Protein AF-A0A969AKX0-F1 (afdb_monomer)

Solvent-accessible surface area (backbone atoms only — not comparable to full-atom values): 3601 Å² total; per-residue (Å²): 123,67,64,62,55,52,62,62,42,34,80,81,35,66,55,50,77,49,74,44,46,72,90,41,76,61,55,65,54,41,45,74,71,55,32,43,80,79,46,75,60,101,60,32,35,32,29,38,24,76,28,72,68,78,68,77,86,72,129

Structure (mmCIF, N/CA/C/O backbone):
data_AF-A0A969AKX0-F1
#
_entry.id   AF-A0A969AKX0-F1
#
loop_
_atom_site.group_PDB
_atom_site.id
_atom_site.type_symbol
_atom_site.label_atom_id
_atom_site.label_alt_id
_atom_site.label_comp_id
_atom_site.label_asym_id
_atom_site.label_entity_id
_atom_site.label_seq_id
_atom_site.pdbx_PDB_ins_code
_atom_site.Cartn_x
_atom_site.Cartn_y
_atom_site.Cartn_z
_atom_site.occupancy
_atom_site.B_iso_or_equiv
_atom_site.auth_seq_id
_atom_site.auth_comp_id
_atom_site.auth_asym_id
_atom_site.auth_atom_id
_atom_site.pdbx_PDB_model_num
ATOM 1 N N . MET A 1 1 ? 17.365 -1.679 3.755 1.00 63.69 1 MET A N 1
ATOM 2 C CA . MET A 1 1 ? 16.641 -2.966 3.681 1.00 63.69 1 MET A CA 1
ATOM 3 C C . MET A 1 1 ? 15.356 -2.899 2.846 1.00 63.69 1 MET A C 1
ATOM 5 O O . MET A 1 1 ? 15.201 -3.774 2.018 1.00 63.69 1 MET A O 1
ATOM 9 N N . ILE A 1 2 ? 14.491 -1.873 2.925 1.00 74.69 2 ILE A N 1
ATOM 10 C CA . ILE A 1 2 ? 13.328 -1.755 2.002 1.00 74.69 2 ILE A CA 1
ATOM 11 C C . ILE A 1 2 ? 13.649 -1.043 0.670 1.00 74.69 2 ILE A C 1
ATOM 13 O O . ILE A 1 2 ? 13.117 -1.396 -0.374 1.00 74.69 2 ILE A O 1
ATOM 17 N N . HIS A 1 3 ? 14.609 -0.113 0.674 1.00 78.31 3 HIS A N 1
ATOM 18 C CA . HIS A 1 3 ? 15.030 0.611 -0.534 1.00 78.31 3 HIS A CA 1
ATOM 19 C C . HIS A 1 3 ? 15.568 -0.302 -1.649 1.00 78.31 3 HIS A C 1
ATOM 21 O O . HIS A 1 3 ? 15.316 -0.040 -2.817 1.00 78.31 3 HIS A O 1
ATOM 27 N N . HIS A 1 4 ? 16.232 -1.409 -1.295 1.00 82.31 4 HIS A N 1
ATOM 28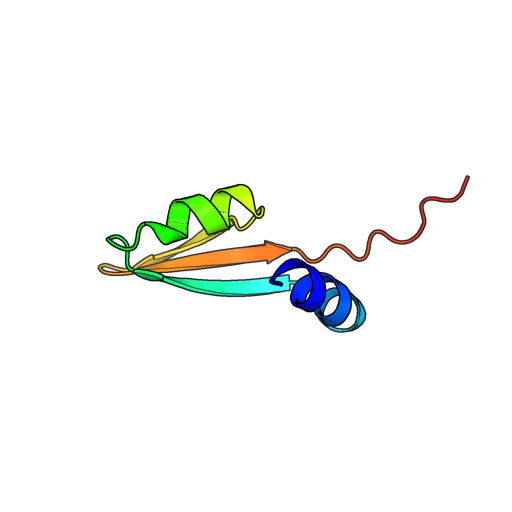 C CA . HIS A 1 4 ? 16.740 -2.381 -2.270 1.00 82.31 4 HIS A CA 1
ATOM 29 C C . HIS A 1 4 ? 15.605 -3.043 -3.067 1.00 82.31 4 HIS A C 1
ATOM 31 O O . HIS A 1 4 ? 15.723 -3.236 -4.273 1.00 82.31 4 HIS A O 1
ATOM 37 N N . LEU A 1 5 ? 14.475 -3.336 -2.409 1.00 84.00 5 LEU A N 1
ATOM 38 C CA . LEU A 1 5 ? 13.287 -3.863 -3.079 1.00 84.00 5 LEU A CA 1
ATOM 39 C C . LEU A 1 5 ? 12.755 -2.860 -4.107 1.00 84.00 5 LEU A C 1
ATOM 41 O O . LEU A 1 5 ? 12.427 -3.251 -5.219 1.00 84.00 5 LEU A O 1
ATOM 45 N N . PHE A 1 6 ? 12.708 -1.573 -3.759 1.00 84.81 6 PHE A N 1
ATOM 46 C CA . PHE A 1 6 ? 12.206 -0.535 -4.659 1.00 84.81 6 PHE A CA 1
ATOM 47 C C . PHE A 1 6 ? 13.109 -0.356 -5.877 1.00 84.81 6 PHE A C 1
ATOM 49 O O . PHE A 1 6 ? 12.603 -0.252 -6.990 1.00 84.81 6 PHE A O 1
ATOM 56 N N . THR A 1 7 ? 14.431 -0.352 -5.692 1.00 83.31 7 THR A N 1
ATOM 57 C CA . THR A 1 7 ? 15.399 -0.256 -6.796 1.00 83.31 7 THR A CA 1
ATOM 58 C C . THR A 1 7 ? 15.244 -1.410 -7.782 1.00 83.31 7 THR A C 1
ATOM 60 O O . THR A 1 7 ? 15.214 -1.178 -8.985 1.00 83.31 7 THR A O 1
ATOM 63 N N . HIS A 1 8 ? 15.085 -2.641 -7.291 1.00 84.75 8 HIS A N 1
ATOM 64 C CA . HIS A 1 8 ? 14.871 -3.793 -8.166 1.00 84.75 8 HIS A CA 1
ATOM 65 C C . HIS A 1 8 ? 13.476 -3.822 -8.792 1.00 84.75 8 HIS A C 1
ATOM 67 O O . HIS A 1 8 ? 13.340 -4.208 -9.944 1.00 84.75 8 HIS A O 1
ATOM 73 N N . ALA A 1 9 ? 12.438 -3.423 -8.060 1.00 85.25 9 ALA A N 1
ATOM 74 C CA . ALA A 1 9 ? 11.078 -3.434 -8.582 1.00 85.25 9 ALA A CA 1
ATOM 75 C C . ALA A 1 9 ? 10.871 -2.379 -9.682 1.00 85.25 9 ALA A C 1
ATOM 77 O O . ALA A 1 9 ? 10.143 -2.652 -10.629 1.00 85.25 9 ALA A O 1
ATOM 78 N N . GLN A 1 10 ? 11.549 -1.225 -9.602 1.00 86.75 10 GLN A N 1
ATOM 79 C CA . GLN A 1 10 ? 11.474 -0.143 -10.600 1.00 86.75 10 GLN A CA 1
ATOM 80 C C . GLN A 1 10 ? 11.869 -0.578 -12.016 1.00 86.75 10 GLN A C 1
ATOM 82 O O . GLN A 1 10 ? 11.414 0.027 -12.980 1.00 86.75 10 GLN A O 1
ATOM 87 N N . THR A 1 11 ? 12.686 -1.625 -12.167 1.00 85.06 11 THR A N 1
ATOM 88 C CA . THR A 1 11 ? 13.133 -2.077 -13.494 1.00 85.06 11 THR A CA 1
ATOM 89 C C . THR A 1 11 ? 12.072 -2.880 -14.249 1.00 85.06 11 THR A C 1
ATOM 91 O O . THR A 1 11 ? 12.206 -3.074 -15.455 1.00 85.06 11 THR A O 1
ATOM 94 N N . VAL A 1 12 ? 11.025 -3.352 -13.560 1.00 88.88 12 VAL A N 1
ATOM 95 C CA . VAL A 1 12 ? 10.001 -4.248 -14.128 1.00 88.88 12 VAL A CA 1
ATOM 96 C C . VAL A 1 12 ? 8.578 -3.747 -13.875 1.00 88.88 12 VAL A C 1
ATOM 98 O O . VAL A 1 12 ? 7.694 -3.963 -14.702 1.00 88.88 12 VAL A O 1
ATOM 101 N N . TYR A 1 13 ? 8.336 -3.077 -12.750 1.00 89.88 13 TYR A N 1
ATOM 102 C CA . TYR A 1 13 ? 7.005 -2.695 -12.287 1.00 89.88 13 TYR A CA 1
ATOM 103 C C . TYR A 1 13 ? 6.864 -1.176 -12.195 1.00 89.88 13 TYR A C 1
ATOM 105 O O . TYR A 1 13 ? 7.737 -0.492 -11.669 1.00 89.88 13 TYR A O 1
ATOM 113 N N . SER A 1 14 ? 5.717 -0.659 -12.640 1.00 90.62 14 SER A N 1
ATOM 114 C CA . SER A 1 14 ? 5.381 0.769 -12.571 1.00 90.62 14 SER A CA 1
ATOM 115 C C . SER A 1 14 ? 4.948 1.235 -11.179 1.00 90.62 14 SER A C 1
ATOM 117 O O . SER A 1 14 ? 4.980 2.430 -10.895 1.00 90.62 14 SER A O 1
ATOM 119 N N . ALA A 1 15 ? 4.545 0.319 -10.293 1.00 92.94 15 ALA A N 1
ATOM 120 C CA . ALA A 1 15 ? 4.118 0.646 -8.937 1.00 92.94 15 ALA A CA 1
ATOM 121 C C . ALA A 1 15 ? 4.222 -0.550 -7.978 1.00 92.94 15 ALA A C 1
ATOM 123 O O . ALA A 1 15 ? 4.271 -1.706 -8.399 1.00 92.94 15 ALA A O 1
ATOM 124 N N . ILE A 1 16 ? 4.196 -0.263 -6.675 1.00 93.69 16 ILE A N 1
ATOM 125 C CA . ILE A 1 16 ? 4.049 -1.244 -5.592 1.00 93.69 16 ILE A CA 1
ATOM 126 C C . ILE A 1 16 ? 2.778 -0.922 -4.824 1.00 93.69 16 ILE A C 1
ATOM 128 O O . ILE A 1 16 ? 2.605 0.208 -4.370 1.00 93.69 16 ILE A O 1
ATOM 132 N N . ALA A 1 17 ? 1.929 -1.926 -4.623 1.00 95.25 17 ALA A N 1
ATOM 133 C CA . ALA A 1 17 ? 0.777 -1.839 -3.737 1.00 95.25 17 ALA A CA 1
ATOM 134 C C . ALA A 1 17 ? 1.008 -2.664 -2.464 1.00 95.25 17 ALA A C 1
ATOM 136 O O . ALA A 1 17 ? 1.611 -3.736 -2.510 1.00 95.25 17 ALA A O 1
ATOM 137 N N . LEU A 1 18 ? 0.501 -2.177 -1.335 1.00 94.75 18 LEU A N 1
ATOM 138 C CA . LEU A 1 18 ? 0.438 -2.907 -0.069 1.00 94.75 18 LEU A CA 1
ATOM 139 C C . LEU A 1 18 ? -0.898 -2.650 0.618 1.00 94.75 18 LEU A C 1
ATOM 141 O O . LEU A 1 18 ? -1.529 -1.631 0.366 1.00 94.75 18 LEU A O 1
ATOM 145 N N . SER A 1 19 ? -1.320 -3.554 1.497 1.00 96.69 19 SER A N 1
ATOM 146 C CA . SER A 1 19 ? -2.473 -3.345 2.375 1.00 96.69 19 SER A CA 1
ATOM 147 C C . SER A 1 19 ? -2.013 -3.401 3.824 1.00 96.69 19 SER A C 1
ATOM 149 O O . SER A 1 19 ? -1.218 -4.268 4.192 1.00 96.69 19 SER A O 1
ATOM 151 N N . VAL A 1 20 ? -2.478 -2.457 4.635 1.00 95.88 20 VAL A N 1
ATOM 152 C CA . VAL A 1 20 ? -2.102 -2.318 6.042 1.00 95.88 20 VAL A CA 1
ATOM 153 C C . VAL A 1 20 ? -3.348 -2.074 6.886 1.00 95.88 20 VAL A C 1
ATOM 155 O O . VAL A 1 20 ? -4.237 -1.328 6.484 1.00 95.88 20 VAL A O 1
ATOM 158 N N . SER A 1 21 ? -3.449 -2.726 8.047 1.00 96.75 21 SER A N 1
ATOM 159 C CA . SER A 1 21 ? -4.563 -2.493 8.973 1.00 96.75 21 SER A CA 1
ATOM 160 C C . SER A 1 21 ? -4.570 -1.046 9.467 1.00 96.75 21 SER A C 1
ATOM 162 O O . SER A 1 21 ? -3.502 -0.485 9.703 1.00 96.75 21 SER A O 1
ATOM 164 N N . LEU A 1 22 ? -5.751 -0.465 9.687 1.00 93.50 22 LEU A N 1
ATOM 165 C CA . LEU A 1 22 ? -5.882 0.926 10.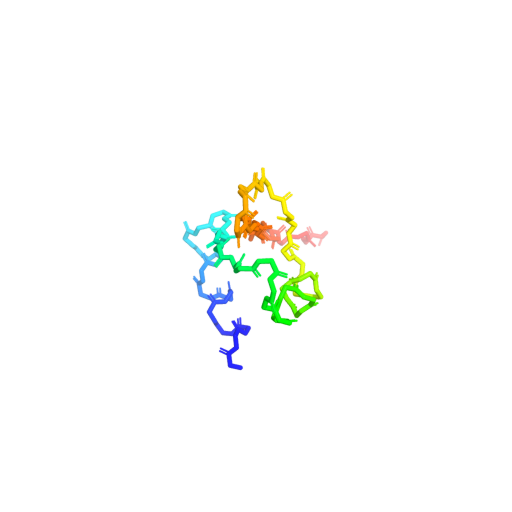154 1.00 93.50 22 LEU A CA 1
ATOM 166 C C . LEU A 1 22 ? -5.217 1.160 11.522 1.00 93.50 22 LEU A C 1
ATOM 168 O O . LEU A 1 22 ? -4.671 2.229 11.776 1.00 93.50 22 LEU A O 1
ATOM 172 N N . ASP A 1 23 ? -5.190 0.130 12.368 1.00 94.62 23 ASP A N 1
ATOM 173 C CA . ASP A 1 23 ? -4.569 0.187 13.696 1.00 94.62 23 ASP A CA 1
ATOM 174 C C . ASP A 1 23 ? -3.057 -0.098 13.669 1.00 94.62 23 ASP A C 1
ATOM 176 O O . ASP A 1 23 ? -2.396 -0.131 14.710 1.00 94.62 23 ASP A O 1
ATOM 180 N N . ASN A 1 24 ? -2.478 -0.341 12.489 1.00 94.06 24 ASN A N 1
ATOM 181 C CA . ASN A 1 24 ? -1.065 -0.659 12.367 1.00 94.06 24 ASN A CA 1
ATOM 182 C C . ASN A 1 24 ? -0.231 0.633 12.235 1.00 94.06 24 ASN A C 1
ATOM 184 O O . ASN A 1 24 ? -0.348 1.355 11.240 1.00 94.06 24 ASN A O 1
ATOM 188 N N . PRO A 1 25 ? 0.699 0.908 13.173 1.00 92.81 25 PRO A N 1
ATOM 189 C CA . PRO A 1 25 ? 1.514 2.124 13.148 1.00 92.81 25 PRO A CA 1
ATOM 190 C C . PRO A 1 25 ? 2.430 2.227 11.918 1.00 92.81 25 PRO A C 1
ATOM 192 O O . PRO A 1 25 ? 2.922 3.316 11.608 1.00 92.81 25 PRO A O 1
ATOM 195 N N . ALA A 1 26 ? 2.652 1.124 11.196 1.00 94.50 26 ALA A N 1
ATOM 196 C CA . ALA A 1 26 ? 3.425 1.103 9.962 1.00 94.50 26 ALA A CA 1
ATOM 197 C C . ALA A 1 26 ? 2.797 1.942 8.839 1.00 94.50 26 ALA A C 1
ATOM 199 O O . ALA A 1 26 ? 3.528 2.344 7.939 1.00 94.50 26 ALA A O 1
ATOM 200 N N . GLN A 1 27 ? 1.503 2.286 8.901 1.00 93.88 27 GLN A N 1
ATOM 201 C CA . GLN A 1 27 ? 0.890 3.194 7.924 1.00 93.88 27 GLN A CA 1
ATOM 202 C C . GLN A 1 27 ? 1.700 4.493 7.783 1.00 93.88 27 GLN A C 1
ATOM 204 O O . GLN A 1 27 ? 2.095 4.858 6.679 1.00 93.88 27 GLN A O 1
ATOM 209 N N . ARG A 1 28 ? 2.075 5.121 8.906 1.00 93.44 28 ARG A N 1
ATOM 210 C CA . ARG A 1 28 ? 2.890 6.351 8.909 1.00 93.44 28 ARG A CA 1
ATOM 211 C C . ARG A 1 28 ? 4.273 6.156 8.294 1.00 93.44 28 ARG A C 1
ATOM 213 O O . ARG A 1 28 ? 4.856 7.093 7.751 1.00 93.44 28 ARG A O 1
ATOM 220 N N . LEU A 1 29 ? 4.836 4.954 8.412 1.00 94.19 29 LEU A N 1
ATOM 221 C CA . LEU A 1 29 ? 6.098 4.614 7.761 1.00 94.19 29 LEU A CA 1
ATOM 222 C C . LEU A 1 29 ? 5.906 4.539 6.243 1.00 94.19 29 LEU A C 1
ATOM 224 O O . LEU A 1 29 ? 6.722 5.091 5.512 1.00 94.19 29 LEU A O 1
ATOM 228 N N . TYR A 1 30 ? 4.840 3.896 5.770 1.00 94.44 30 TYR A N 1
ATOM 229 C CA . TYR A 1 30 ? 4.550 3.787 4.341 1.00 94.44 30 TYR A CA 1
ATOM 230 C C . TYR A 1 30 ? 4.246 5.149 3.709 1.00 94.44 30 TYR A C 1
ATOM 232 O O . TYR A 1 30 ? 4.796 5.445 2.650 1.00 94.44 30 TYR A O 1
ATOM 240 N N . GLU A 1 31 ? 3.506 6.023 4.396 1.00 94.00 31 GLU A N 1
ATOM 241 C CA . GLU A 1 31 ? 3.301 7.424 3.986 1.00 94.00 31 GLU A CA 1
ATOM 242 C C . GLU A 1 31 ? 4.644 8.147 3.796 1.00 94.00 31 GLU A C 1
ATOM 244 O O . GLU A 1 31 ? 4.902 8.740 2.751 1.00 94.00 31 GLU A O 1
ATOM 249 N N . ARG A 1 32 ? 5.567 8.022 4.763 1.00 93.88 32 ARG A N 1
ATOM 250 C CA . ARG A 1 32 ? 6.920 8.609 4.673 1.00 93.88 32 ARG A CA 1
ATOM 251 C C . ARG A 1 32 ? 7.781 8.012 3.562 1.00 93.88 32 ARG A C 1
ATOM 253 O O . ARG A 1 32 ? 8.689 8.678 3.078 1.00 93.88 32 ARG A O 1
ATOM 260 N N . LEU A 1 33 ? 7.521 6.768 3.165 1.00 91.94 33 LEU A N 1
ATOM 261 C CA . LEU A 1 33 ? 8.180 6.116 2.029 1.00 91.94 33 LEU A CA 1
ATOM 262 C C . LE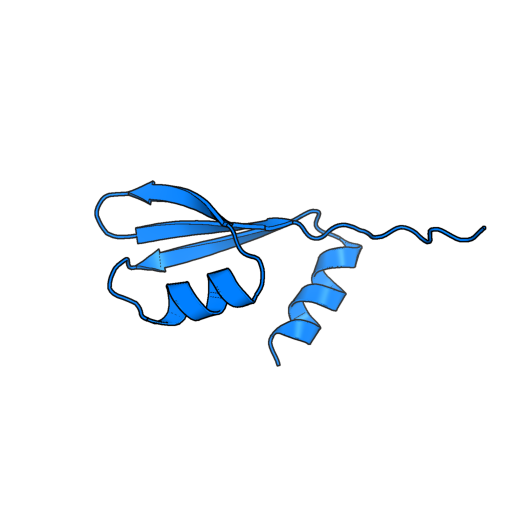U A 1 33 ? 7.543 6.507 0.678 1.00 91.94 33 LEU A C 1
ATOM 264 O O . LEU A 1 33 ? 8.002 6.052 -0.376 1.00 91.94 33 LEU A O 1
ATOM 268 N N . GLY A 1 34 ? 6.520 7.367 0.686 1.00 93.38 34 GLY A N 1
ATOM 269 C CA . GLY A 1 34 ? 5.823 7.857 -0.501 1.00 93.38 34 GLY A CA 1
ATOM 270 C C . GLY A 1 34 ? 4.796 6.872 -1.053 1.00 93.38 34 GLY A C 1
ATOM 271 O O . GLY A 1 34 ? 4.616 6.812 -2.266 1.00 93.38 34 GLY A O 1
ATOM 272 N N . PHE A 1 35 ? 4.197 6.048 -0.191 1.00 95.69 35 PHE A N 1
ATOM 273 C CA . PHE A 1 35 ? 2.964 5.338 -0.517 1.00 95.69 35 PHE A CA 1
ATOM 274 C C . PHE A 1 35 ? 1.770 6.240 -0.216 1.00 95.69 35 PHE A C 1
ATOM 276 O O . PHE A 1 35 ? 1.711 6.869 0.839 1.00 95.69 35 PHE A O 1
ATOM 283 N N . GLU A 1 36 ? 0.791 6.234 -1.107 1.00 96.19 36 GLU A N 1
ATOM 284 C CA . GLU A 1 36 ? -0.446 6.998 -0.981 1.00 96.19 36 GLU A CA 1
ATOM 285 C C . GLU A 1 36 ? -1.638 6.045 -0.849 1.00 96.19 36 GLU A C 1
ATOM 287 O O . GLU A 1 36 ? -1.671 5.013 -1.525 1.00 96.19 36 GLU A O 1
ATOM 292 N N . PRO A 1 37 ? -2.623 6.329 0.017 1.00 95.94 37 PRO A N 1
ATOM 293 C CA . PRO A 1 37 ? -3.808 5.492 0.144 1.00 95.94 37 PRO A CA 1
ATOM 294 C C . PRO A 1 37 ? -4.654 5.568 -1.135 1.00 95.94 37 PRO A C 1
ATOM 296 O O . PRO A 1 37 ? -5.040 6.649 -1.570 1.00 95.94 37 PRO A O 1
ATOM 299 N N . VAL A 1 38 ? -4.972 4.416 -1.726 1.00 96.94 38 VAL A N 1
ATOM 300 C CA . VAL A 1 38 ? -5.784 4.320 -2.959 1.00 96.94 38 VAL A CA 1
ATOM 301 C C . VAL A 1 38 ? -7.131 3.642 -2.741 1.00 96.94 38 VAL A C 1
ATOM 303 O O . VAL A 1 38 ? -8.051 3.811 -3.537 1.00 96.94 38 VAL A O 1
ATOM 306 N N . ARG A 1 39 ? -7.266 2.873 -1.658 1.00 96.00 39 ARG A N 1
ATOM 307 C CA . ARG A 1 39 ? -8.527 2.262 -1.238 1.00 96.00 39 ARG A CA 1
ATOM 308 C C . ARG A 1 39 ? -8.511 2.062 0.264 1.00 96.00 39 ARG A C 1
ATOM 310 O O . ARG A 1 39 ? -7.512 1.604 0.804 1.00 96.00 39 ARG A O 1
ATOM 317 N N . GLN A 1 40 ? -9.626 2.339 0.921 1.00 95.81 40 GLN A N 1
ATOM 318 C CA . GLN A 1 40 ? -9.815 2.026 2.328 1.00 95.81 40 GLN A CA 1
ATOM 319 C C . GLN A 1 40 ? -11.065 1.168 2.488 1.00 95.81 40 GLN A C 1
ATOM 321 O O . GLN A 1 40 ? -12.120 1.493 1.948 1.00 95.81 40 GLN A O 1
ATOM 326 N N . ASP A 1 41 ? -10.922 0.089 3.245 1.00 93.88 41 ASP A N 1
ATOM 327 C CA . ASP A 1 41 ? -12.010 -0.768 3.692 1.00 93.88 41 ASP A CA 1
ATOM 328 C C . ASP A 1 41 ? -12.165 -0.617 5.223 1.00 93.88 41 ASP A C 1
ATOM 330 O O . ASP A 1 41 ? -11.446 0.153 5.863 1.00 93.88 41 ASP A O 1
ATOM 334 N N . ALA A 1 42 ? -13.104 -1.342 5.839 1.00 94.25 42 ALA A N 1
ATOM 335 C CA . ALA A 1 42 ? -13.443 -1.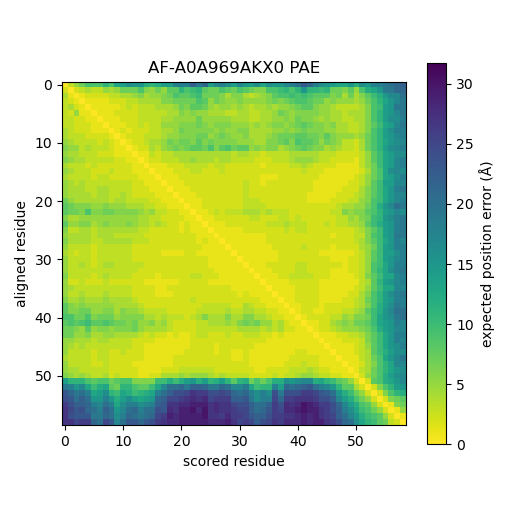157 7.258 1.00 94.25 42 ALA A CA 1
ATOM 336 C C . ALA A 1 42 ? -12.269 -1.382 8.233 1.00 94.25 42 ALA A C 1
ATOM 338 O O . ALA A 1 42 ? -12.259 -0.811 9.319 1.00 94.25 42 ALA A O 1
ATOM 339 N N . THR A 1 43 ? -11.291 -2.211 7.862 1.00 95.00 43 THR A N 1
ATOM 340 C CA . THR A 1 43 ? -10.199 -2.637 8.754 1.00 95.00 43 THR A CA 1
ATOM 341 C C . THR A 1 43 ? -8.807 -2.347 8.207 1.00 95.00 43 THR A C 1
ATOM 343 O O . THR A 1 43 ? -7.823 -2.503 8.928 1.00 95.00 43 THR A O 1
ATOM 346 N N . SER A 1 44 ? -8.691 -1.958 6.938 1.00 96.06 44 SER A N 1
ATOM 347 C CA . SER A 1 44 ? -7.406 -1.821 6.254 1.00 96.06 44 SER A CA 1
ATOM 348 C C . SER A 1 44 ? -7.424 -0.745 5.184 1.00 96.06 44 SER A C 1
ATOM 350 O O . SER A 1 44 ? -8.457 -0.459 4.583 1.00 96.06 44 SER A O 1
ATOM 352 N N . VAL A 1 45 ? -6.247 -0.206 4.898 1.00 97.06 45 VAL A N 1
ATOM 353 C CA . VAL A 1 45 ? -5.991 0.712 3.798 1.00 97.06 45 VAL A CA 1
ATOM 354 C C . VAL A 1 45 ? -5.003 0.077 2.825 1.00 97.06 45 VAL A C 1
ATOM 356 O O . VAL A 1 45 ? -3.927 -0.386 3.200 1.00 97.06 45 VAL A O 1
ATOM 359 N N . THR A 1 46 ? -5.387 0.039 1.554 1.00 97.69 46 THR A N 1
ATOM 360 C CA . THR A 1 46 ? -4.486 -0.264 0.447 1.00 97.69 46 THR A CA 1
ATOM 361 C C . THR A 1 46 ? -3.768 1.012 0.044 1.00 97.69 46 THR A C 1
ATOM 363 O O . THR A 1 46 ? -4.403 2.029 -0.246 1.00 97.69 46 THR A O 1
ATOM 366 N N . MET A 1 47 ? -2.444 0.948 -0.002 1.00 97.38 47 MET A N 1
ATOM 367 C CA . MET A 1 47 ? -1.568 2.049 -0.360 1.00 97.38 47 MET A CA 1
ATOM 368 C C . MET A 1 47 ? -0.733 1.697 -1.587 1.00 97.38 47 MET A C 1
ATOM 370 O O . MET A 1 47 ? -0.322 0.549 -1.757 1.00 97.38 47 MET A O 1
ATOM 374 N N . LEU A 1 48 ? -0.461 2.688 -2.425 1.00 96.69 48 LEU A N 1
ATOM 375 C CA . LEU A 1 48 ? 0.249 2.555 -3.688 1.00 96.69 48 LEU A CA 1
ATOM 376 C C . LEU A 1 48 ? 1.440 3.510 -3.716 1.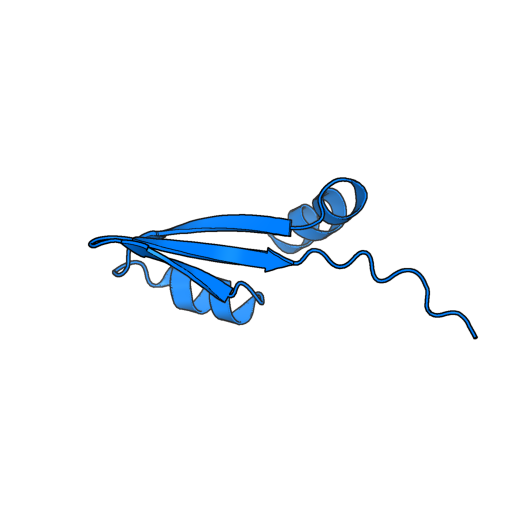00 96.69 48 LEU A C 1
ATOM 378 O O . LEU A 1 48 ? 1.300 4.693 -3.427 1.00 96.69 48 LEU A O 1
ATOM 382 N N . LYS A 1 49 ? 2.607 3.009 -4.108 1.00 94.12 49 LYS A N 1
ATOM 383 C CA . LYS A 1 49 ? 3.775 3.818 -4.445 1.00 94.12 49 LYS A CA 1
ATOM 384 C C . LYS A 1 49 ? 4.055 3.675 -5.927 1.00 94.12 49 LYS A C 1
ATOM 386 O O . LYS A 1 49 ? 4.339 2.569 -6.387 1.00 94.12 49 LYS A O 1
ATOM 391 N N . GLN A 1 50 ? 4.028 4.787 -6.651 1.00 93.38 50 GLN A N 1
ATOM 392 C CA . GLN A 1 50 ? 4.531 4.812 -8.019 1.00 93.38 50 GLN A CA 1
ATOM 393 C C . GLN A 1 50 ? 6.045 4.603 -8.004 1.00 93.38 50 GLN A C 1
ATOM 395 O O . GLN A 1 50 ? 6.783 5.216 -7.227 1.00 93.38 50 GLN A O 1
ATOM 400 N N . LEU A 1 51 ? 6.488 3.698 -8.859 1.00 88.25 51 LEU A N 1
ATOM 401 C CA . LEU A 1 51 ? 7.877 3.434 -9.162 1.00 88.25 51 LEU A CA 1
ATOM 402 C C . LEU A 1 51 ? 8.141 4.125 -10.494 1.00 88.25 51 LEU A C 1
ATOM 404 O O . LEU A 1 51 ? 8.161 3.486 -11.543 1.00 88.25 51 LEU A O 1
ATOM 408 N N . SER A 1 52 ? 8.238 5.456 -10.468 1.00 73.75 52 SER A N 1
ATOM 409 C CA . SER A 1 52 ? 8.639 6.196 -11.657 1.00 73.75 52 SER A CA 1
ATOM 410 C C . SER A 1 52 ? 9.977 5.632 -12.106 1.00 73.75 52 SER A C 1
ATOM 412 O O . SER A 1 52 ? 10.960 5.702 -11.370 1.00 73.75 52 SER A O 1
ATOM 414 N N . ASN A 1 53 ? 10.023 5.076 -13.313 1.00 60.28 53 ASN A N 1
ATOM 415 C CA . ASN A 1 53 ? 11.281 4.997 -14.020 1.00 60.28 53 ASN A CA 1
ATOM 416 C C . ASN A 1 53 ? 11.613 6.457 -14.325 1.00 60.28 53 ASN A C 1
ATOM 418 O O . ASN A 1 53 ? 11.106 7.001 -15.307 1.00 60.28 53 ASN A O 1
ATOM 422 N N . ASP A 1 54 ? 12.332 7.129 -13.422 1.00 49.72 54 ASP A N 1
ATOM 423 C CA . ASP A 1 54 ? 12.947 8.417 -13.719 1.00 49.72 54 ASP A CA 1
ATOM 424 C C . ASP A 1 54 ? 13.978 8.111 -14.802 1.00 49.72 54 ASP A C 1
ATOM 426 O O . ASP A 1 54 ? 15.143 7.792 -14.560 1.00 49.72 54 ASP A O 1
ATOM 430 N N . GLY A 1 55 ? 13.472 8.024 -16.030 1.00 44.94 55 GLY A N 1
ATOM 431 C CA . GLY A 1 55 ? 14.276 8.015 -17.214 1.00 44.94 55 GLY A CA 1
ATOM 432 C C . GLY A 1 55 ? 14.987 9.343 -17.179 1.00 44.94 55 GLY A C 1
ATOM 433 O O . GLY A 1 55 ? 14.388 10.351 -17.526 1.00 44.94 55 GLY A O 1
ATOM 434 N N . ILE A 1 56 ? 16.230 9.318 -16.700 1.00 46.62 56 ILE A N 1
ATOM 435 C CA . ILE A 1 56 ? 17.360 9.912 -17.40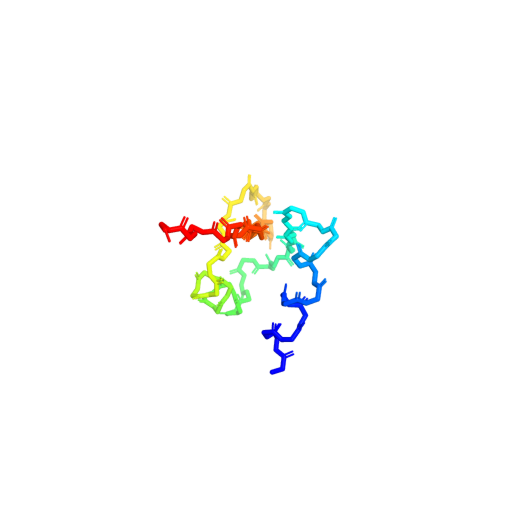2 1.00 46.62 56 ILE A CA 1
ATOM 436 C C . ILE A 1 56 ? 16.909 11.215 -18.074 1.00 46.62 56 ILE A C 1
ATOM 438 O O . ILE A 1 56 ? 16.775 11.292 -19.294 1.00 46.62 56 ILE A O 1
ATOM 442 N N . LEU A 1 57 ? 16.639 12.245 -17.269 1.00 40.84 57 LEU A N 1
ATOM 443 C CA . LEU A 1 57 ? 16.647 13.612 -17.768 1.00 40.84 57 LEU A CA 1
ATOM 444 C C . LEU A 1 57 ? 18.126 13.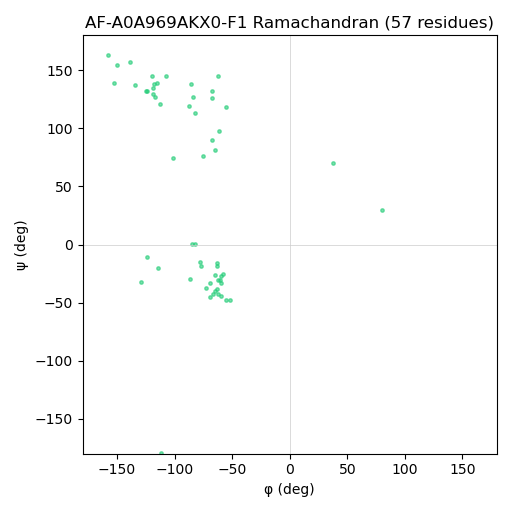992 -17.932 1.00 40.84 57 LEU A C 1
ATOM 446 O O . LEU A 1 57 ? 18.719 14.643 -17.077 1.00 40.84 57 LEU A O 1
ATOM 450 N N . HIS A 1 58 ? 18.756 13.488 -18.994 1.00 36.69 58 HIS A N 1
ATOM 451 C CA . HIS A 1 58 ? 20.003 14.055 -19.496 1.00 36.69 58 HIS A CA 1
ATOM 452 C C . HIS A 1 58 ? 19.634 15.250 -20.386 1.00 36.69 58 HIS A C 1
ATOM 454 O O . HIS A 1 58 ? 19.018 15.027 -21.433 1.00 36.69 58 HIS A O 1
ATOM 460 N N . PRO A 1 59 ? 19.956 16.498 -20.006 1.00 47.41 59 PRO A N 1
ATOM 461 C CA . PRO A 1 59 ? 20.288 17.514 -20.996 1.00 47.41 59 PRO A CA 1
ATOM 462 C C . PRO A 1 59 ? 21.610 17.179 -21.705 1.00 47.41 59 PRO A C 1
A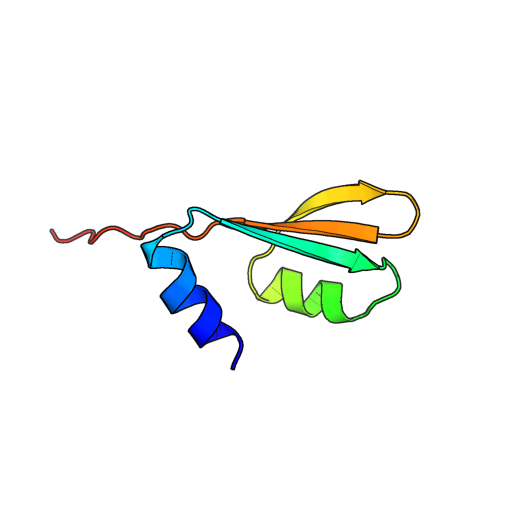TOM 464 O O . PRO A 1 59 ? 22.484 16.527 -21.082 1.00 47.41 59 PRO A O 1
#

Nearest PDB structures (foldseek):
  3f8k-assembly1_A  TM=7.928E-01  e=4.405E-01  Saccharolobus solfataricus P2
  3s6h-assembly2_Y  TM=6.560E-01  e=2.099E-01  Maricaulis maris MCS10
  3s6g-assembly1_A  TM=8.375E-01  e=1.132E+00  Maricaulis maris MCS10
  4nf1-assembly3_F  TM=6.368E-01  e=8.079E-01  Xylella fastidiosa Temecula1
  4nex-assembly1_A  TM=6.556E-01  e=1.132E+00  Xylella fastidiosa Temecula1

Sequence (59 aa):
MIHHLFTHAQTVYSAIALSVSLDNPAQRLYERLGFEPVRQDATSVTMLKQLSNDGILHP

Foldseek 3Di:
DVVVVLVVCLVPDQKDKDKDFPPDPCVVVCVVVQWAFDDDDPTITITMHGSPPPPDPDD

Radius of gyration: 13.25 Å; Cα contacts (8 Å, |Δi|>4): 72; chains: 1; bounding box: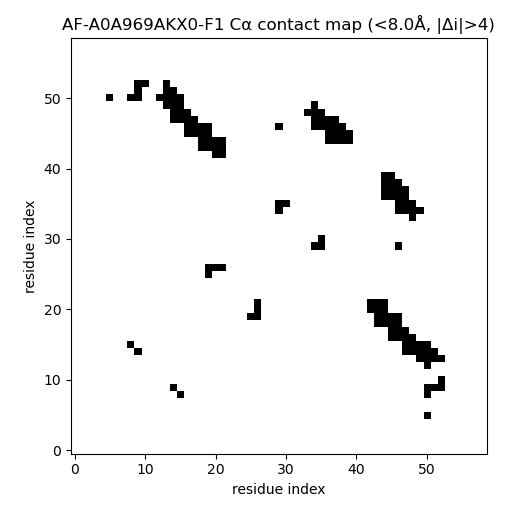 34×22×35 Å

Mean predicted aligned error: 6.27 Å

Secondary structure (DSSP, 8-state):
--HHHHHHHTTT-SEEEEEEETT-THHHHHHHTT-EEEEE-SSEEEEEEE---------

pLDDT: mean 85.89, std 15.95, range [36.69, 97.69]